Protein AF-A0A4V6J2U9-F1 (afdb_monomer_lite)

Structure (mmCIF, N/CA/C/O backbone):
data_AF-A0A4V6J2U9-F1
#
_entry.id   AF-A0A4V6J2U9-F1
#
loop_
_atom_site.group_PDB
_atom_site.id
_atom_site.type_symbol
_atom_site.label_atom_id
_atom_site.label_alt_id
_atom_site.label_comp_id
_atom_site.label_asym_id
_atom_site.label_entity_id
_atom_site.label_seq_id
_atom_site.pdbx_PDB_ins_code
_atom_site.Cartn_x
_atom_site.Cartn_y
_atom_site.Cartn_z
_atom_site.occupancy
_atom_site.B_iso_or_equiv
_atom_site.auth_seq_id
_atom_site.auth_comp_id
_atom_site.auth_asym_id
_atom_site.auth_atom_id
_atom_site.pdbx_PDB_model_num
ATOM 1 N N . MET A 1 1 ? 20.962 -10.989 1.730 1.00 45.72 1 MET A N 1
ATOM 2 C CA . MET A 1 1 ? 20.052 -12.160 1.699 1.00 45.72 1 MET A CA 1
ATOM 3 C C . MET A 1 1 ? 19.074 -11.950 2.843 1.00 45.72 1 MET A C 1
ATOM 5 O O . MET A 1 1 ? 19.209 -12.582 3.871 1.00 45.72 1 MET A O 1
ATOM 9 N N . GLU A 1 2 ? 18.154 -10.990 2.697 1.00 60.47 2 GLU A N 1
ATOM 10 C CA . GLU A 1 2 ? 17.221 -10.572 3.769 1.00 60.47 2 GLU A CA 1
ATOM 11 C C . GLU A 1 2 ? 15.778 -10.362 3.271 1.00 60.47 2 GLU A C 1
ATOM 13 O O . GLU A 1 2 ? 14.859 -10.244 4.076 1.00 60.47 2 GLU A O 1
ATOM 18 N N . PHE A 1 3 ? 15.549 -10.355 1.951 1.00 60.44 3 PHE A N 1
ATOM 19 C CA . PHE A 1 3 ? 14.245 -10.034 1.353 1.00 60.44 3 PHE A CA 1
ATOM 20 C C . PHE A 1 3 ? 13.117 -10.992 1.758 1.00 60.44 3 PHE A C 1
ATOM 22 O O . PHE A 1 3 ? 11.969 -10.568 1.870 1.00 60.44 3 PHE A O 1
ATOM 29 N N . ASN A 1 4 ? 13.441 -12.263 2.010 1.00 59.41 4 ASN A N 1
ATOM 30 C CA . ASN A 1 4 ? 12.450 -13.277 2.374 1.00 59.41 4 ASN A CA 1
ATOM 31 C C . ASN A 1 4 ? 11.821 -12.978 3.741 1.00 59.41 4 ASN A C 1
ATOM 33 O O . ASN A 1 4 ? 10.605 -12.982 3.863 1.00 59.41 4 ASN A O 1
ATOM 37 N N . ILE A 1 5 ? 12.636 -12.596 4.731 1.00 63.47 5 ILE A N 1
ATOM 38 C CA . ILE A 1 5 ? 12.150 -12.280 6.084 1.00 63.47 5 ILE A CA 1
ATOM 39 C C . ILE A 1 5 ? 11.324 -10.985 6.074 1.00 63.47 5 ILE A C 1
ATOM 41 O O . ILE A 1 5 ? 10.323 -10.867 6.774 1.00 63.47 5 ILE A O 1
ATOM 45 N N . ILE A 1 6 ? 11.714 -10.009 5.249 1.00 63.62 6 ILE A N 1
ATOM 46 C CA . ILE A 1 6 ? 10.972 -8.749 5.092 1.00 63.62 6 ILE A CA 1
ATOM 47 C C . ILE A 1 6 ? 9.604 -9.006 4.450 1.00 63.62 6 ILE A C 1
ATOM 49 O O . ILE A 1 6 ? 8.623 -8.389 4.846 1.00 63.62 6 ILE A O 1
ATOM 53 N N . SER A 1 7 ? 9.524 -9.938 3.501 1.00 63.84 7 SER A N 1
ATOM 54 C CA . SER A 1 7 ? 8.275 -10.281 2.810 1.00 63.84 7 SER A CA 1
ATOM 55 C C . SER A 1 7 ? 7.305 -11.083 3.687 1.00 63.84 7 SER A C 1
ATOM 57 O O . SER A 1 7 ? 6.098 -11.028 3.465 1.00 63.84 7 SER A O 1
ATOM 59 N N . ASP A 1 8 ? 7.820 -11.787 4.700 1.00 67.06 8 ASP A N 1
ATOM 60 C CA . ASP A 1 8 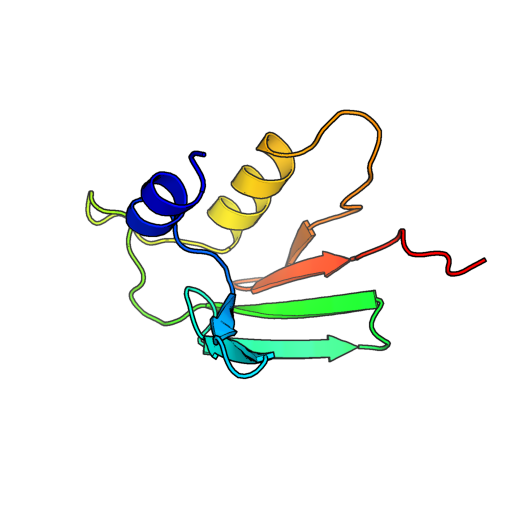? 7.004 -12.464 5.715 1.00 67.06 8 ASP A CA 1
ATOM 61 C C . ASP A 1 8 ? 6.403 -11.475 6.729 1.00 67.06 8 ASP A C 1
ATOM 63 O O . ASP A 1 8 ? 5.342 -11.731 7.298 1.00 67.06 8 ASP A O 1
ATOM 67 N N . LEU A 1 9 ? 7.083 -10.347 6.964 1.00 68.50 9 LEU A N 1
ATOM 68 C CA . LEU A 1 9 ? 6.716 -9.375 7.997 1.00 68.50 9 LEU A CA 1
ATOM 69 C C . LEU A 1 9 ? 5.951 -8.159 7.459 1.00 68.50 9 LEU A C 1
ATOM 71 O O . LEU A 1 9 ? 5.163 -7.555 8.187 1.00 68.50 9 LEU A O 1
ATOM 75 N N . PHE A 1 10 ? 6.180 -7.786 6.203 1.00 72.94 10 PHE A N 1
ATOM 76 C CA . PHE A 1 10 ? 5.612 -6.593 5.589 1.00 72.94 10 PHE A CA 1
ATOM 77 C C . PHE A 1 10 ? 4.908 -6.936 4.289 1.00 72.94 10 PHE A C 1
ATOM 79 O O . PHE A 1 10 ? 5.402 -7.726 3.488 1.00 72.94 10 PHE A O 1
ATOM 86 N N . ASP A 1 11 ? 3.777 -6.272 4.057 1.00 77.81 11 ASP A N 1
ATOM 87 C CA . ASP A 1 11 ? 3.006 -6.458 2.840 1.00 77.81 11 ASP A CA 1
ATOM 88 C C . ASP A 1 11 ? 2.981 -5.192 1.981 1.00 77.81 11 ASP A C 1
ATOM 90 O O . ASP A 1 11 ? 2.755 -4.085 2.473 1.00 77.81 11 ASP A O 1
ATOM 94 N N . GLY A 1 12 ? 3.238 -5.358 0.685 1.00 84.38 12 GLY A N 1
ATOM 95 C CA . GLY A 1 12 ? 3.189 -4.274 -0.295 1.00 84.38 12 GLY A CA 1
ATOM 96 C C . GLY A 1 12 ? 1.764 -3.968 -0.761 1.00 84.38 12 GLY A C 1
ATOM 97 O O . GLY A 1 12 ? 0.800 -4.646 -0.403 1.00 84.38 12 GLY A O 1
ATOM 98 N N . LEU A 1 13 ? 1.613 -2.960 -1.627 1.00 87.75 13 LEU A N 1
ATOM 99 C CA . LEU A 1 13 ? 0.329 -2.701 -2.296 1.00 87.75 13 LEU A CA 1
ATOM 100 C C . LEU A 1 13 ? -0.050 -3.844 -3.244 1.00 87.75 13 LEU A C 1
ATOM 102 O O . LEU A 1 13 ? -1.194 -4.298 -3.248 1.00 87.75 13 LEU A O 1
ATOM 106 N N . VAL A 1 14 ? 0.933 -4.329 -3.998 1.00 89.56 14 VAL A N 1
ATOM 107 C CA . VAL A 1 14 ? 0.840 -5.452 -4.933 1.00 89.56 14 VAL A CA 1
ATOM 108 C C . VAL A 1 14 ? 2.106 -6.301 -4.824 1.00 89.56 14 VAL A C 1
ATOM 110 O O . VAL A 1 14 ? 3.121 -5.836 -4.304 1.00 89.56 14 VAL A O 1
ATOM 113 N N . SER A 1 15 ? 2.062 -7.528 -5.329 1.00 86.88 15 SER A N 1
ATOM 114 C CA . SER A 1 15 ? 3.248 -8.366 -5.538 1.00 86.88 15 SER A CA 1
ATOM 115 C C . SER A 1 15 ? 3.296 -8.877 -6.976 1.00 86.88 15 SER A C 1
ATOM 117 O O . SER A 1 15 ? 2.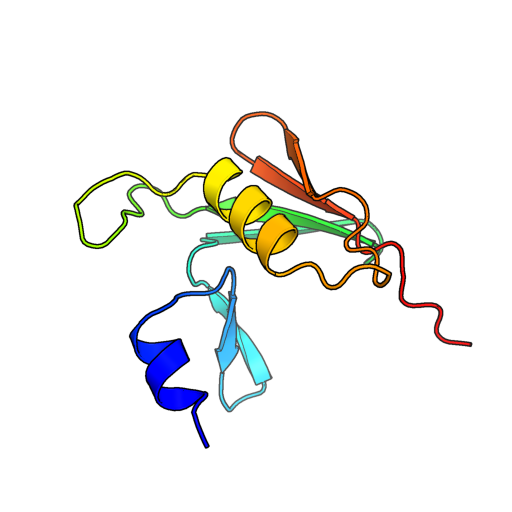336 -8.724 -7.727 1.00 86.88 15 SER A O 1
ATOM 119 N N . VAL A 1 16 ? 4.422 -9.461 -7.380 1.00 85.31 16 VAL A N 1
ATOM 120 C CA . VAL A 1 16 ? 4.577 -10.090 -8.697 1.00 85.31 16 VAL A CA 1
ATOM 121 C C . VAL A 1 16 ? 4.728 -11.591 -8.486 1.00 85.31 16 VAL A C 1
ATOM 123 O O . VAL A 1 16 ? 5.558 -12.021 -7.683 1.00 85.31 16 VAL A O 1
ATOM 126 N N . SER A 1 17 ? 3.903 -12.394 -9.157 1.00 85.06 17 SER A N 1
ATOM 127 C CA . SER A 1 17 ? 4.001 -13.852 -9.102 1.00 85.06 17 SER A CA 1
ATOM 128 C C . SER A 1 17 ? 5.266 -14.338 -9.827 1.00 85.06 17 SER A C 1
ATOM 130 O O . SER A 1 17 ? 5.822 -13.612 -10.653 1.00 85.06 17 SER A O 1
ATOM 132 N N . PRO A 1 18 ? 5.709 -15.590 -9.609 1.00 84.06 18 PRO A N 1
ATOM 133 C CA . PRO A 1 18 ? 6.804 -16.170 -10.391 1.00 84.06 18 PRO A CA 1
ATOM 134 C C . PRO A 1 18 ? 6.548 -16.185 -11.907 1.00 84.06 18 PRO A C 1
ATOM 136 O O . PRO A 1 18 ? 7.494 -16.240 -12.686 1.00 84.06 18 PRO A O 1
ATOM 139 N N . ALA A 1 19 ? 5.280 -16.114 -12.327 1.00 88.75 19 ALA A N 1
ATOM 140 C CA . ALA A 1 19 ? 4.877 -16.014 -13.727 1.00 88.75 19 ALA A CA 1
ATOM 141 C C . ALA A 1 19 ? 4.913 -14.570 -14.276 1.00 88.75 19 ALA A C 1
ATOM 143 O O . ALA A 1 19 ? 4.588 -14.352 -15.438 1.00 88.75 19 ALA A O 1
ATOM 144 N N . GLY A 1 20 ? 5.301 -13.581 -13.461 1.00 85.19 20 GLY A N 1
ATOM 145 C CA . GLY A 1 20 ? 5.354 -12.168 -13.847 1.00 85.19 20 GLY A CA 1
ATOM 146 C C . GLY A 1 20 ? 4.018 -11.430 -13.728 1.00 85.19 20 GLY A C 1
ATOM 147 O O . GLY A 1 20 ? 3.913 -10.279 -14.144 1.00 85.19 20 GLY A O 1
ATOM 148 N N . GLU A 1 21 ? 2.992 -12.062 -13.161 1.00 88.69 21 GLU A N 1
ATOM 149 C CA . GLU A 1 21 ? 1.661 -11.467 -13.043 1.00 88.69 21 GLU A CA 1
ATOM 150 C C . GLU A 1 21 ? 1.544 -10.612 -11.781 1.00 88.69 21 GLU A C 1
ATOM 152 O O . GLU A 1 21 ? 1.984 -11.024 -10.706 1.00 88.69 21 GLU A O 1
ATOM 157 N N . ILE A 1 22 ? 0.888 -9.455 -11.881 1.00 87.50 22 ILE A N 1
ATOM 158 C CA . ILE A 1 22 ? 0.626 -8.599 -10.720 1.00 87.50 22 ILE A CA 1
ATOM 159 C C . ILE A 1 22 ? -0.490 -9.207 -9.868 1.00 87.50 22 ILE A C 1
ATOM 161 O O . ILE A 1 22 ? -1.592 -9.455 -10.354 1.00 87.50 22 ILE A O 1
ATOM 165 N N . GLN A 1 23 ? -0.211 -9.414 -8.585 1.00 89.88 23 GLN A N 1
ATOM 166 C CA . GLN A 1 23 ? -1.112 -10.023 -7.615 1.00 89.88 23 GLN A CA 1
ATOM 167 C C . GLN A 1 23 ? -1.551 -9.001 -6.555 1.00 89.88 23 GLN A C 1
ATOM 169 O O . GLN A 1 23 ? -0.722 -8.228 -6.057 1.00 89.88 23 GLN A O 1
ATOM 174 N N . PRO A 1 24 ? -2.840 -8.993 -6.165 1.00 90.75 24 PRO A N 1
ATOM 175 C CA . PRO A 1 24 ? -3.344 -8.085 -5.145 1.00 90.75 24 PRO A CA 1
ATOM 176 C C . PRO A 1 24 ? -2.781 -8.431 -3.761 1.00 90.75 24 PRO A C 1
ATOM 178 O O . PRO A 1 24 ? -2.831 -9.578 -3.308 1.00 90.75 24 PRO A O 1
ATOM 181 N N . ARG A 1 25 ? -2.290 -7.410 -3.056 1.00 91.00 25 ARG A N 1
ATOM 182 C CA . ARG A 1 25 ? -1.869 -7.482 -1.650 1.00 91.00 25 ARG A CA 1
ATOM 183 C C . ARG A 1 25 ? -2.696 -6.469 -0.868 1.00 91.00 25 ARG A C 1
ATOM 185 O O . ARG A 1 25 ? -3.915 -6.611 -0.861 1.00 91.00 25 ARG A O 1
ATOM 192 N N . LEU A 1 26 ? -2.124 -5.440 -0.245 1.00 90.88 26 LEU A N 1
ATOM 193 C CA . LEU A 1 26 ? -2.937 -4.438 0.461 1.00 90.88 26 LEU A CA 1
ATOM 194 C C . LEU A 1 26 ? -3.960 -3.744 -0.458 1.00 90.88 26 LEU A C 1
ATOM 196 O O . LEU A 1 26 ? -5.060 -3.418 -0.005 1.00 90.88 26 LEU A O 1
ATOM 200 N N . ALA A 1 27 ? -3.637 -3.565 -1.742 1.00 91.06 27 ALA A N 1
ATOM 201 C CA . ALA A 1 27 ? -4.562 -3.043 -2.740 1.00 91.06 27 ALA A CA 1
ATOM 202 C C . ALA A 1 27 ? -5.413 -4.161 -3.368 1.00 91.06 27 ALA A C 1
ATOM 204 O O . ALA A 1 27 ? -4.894 -5.151 -3.883 1.00 91.06 27 ALA A O 1
ATOM 205 N N . ALA A 1 28 ? -6.733 -3.971 -3.362 1.00 90.00 28 ALA A N 1
ATOM 206 C CA . ALA A 1 28 ? -7.703 -4.833 -4.034 1.00 90.00 28 ALA A CA 1
ATOM 207 C 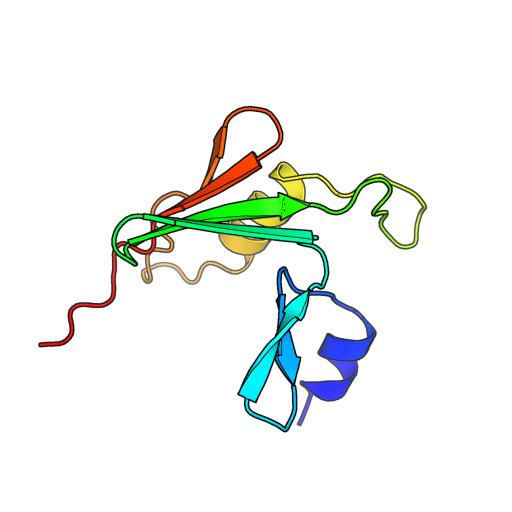C . ALA A 1 28 ? -7.759 -4.576 -5.546 1.00 90.00 28 ALA A C 1
ATOM 209 O O . ALA A 1 28 ? -8.002 -5.490 -6.327 1.00 90.00 28 ALA A O 1
ATOM 210 N N . LYS A 1 29 ? -7.587 -3.311 -5.937 1.00 89.38 29 LYS A N 1
ATOM 211 C CA . LYS A 1 29 ? -7.603 -2.843 -7.324 1.00 89.38 29 LYS A CA 1
ATOM 212 C C . LYS A 1 29 ? -6.755 -1.583 -7.452 1.00 89.38 29 LYS A C 1
ATOM 214 O O . LYS A 1 29 ? -6.518 -0.887 -6.459 1.00 89.38 29 LYS A O 1
ATOM 219 N N . TRP A 1 30 ? -6.334 -1.277 -8.668 1.00 90.12 30 TRP A N 1
ATOM 220 C CA . TRP A 1 30 ? -5.590 -0.068 -8.978 1.00 90.12 30 TRP A CA 1
ATOM 221 C C . TRP A 1 30 ? -5.945 0.438 -10.368 1.00 90.12 30 TRP A C 1
ATOM 223 O O . TRP A 1 30 ? -6.219 -0.344 -11.275 1.00 90.12 30 TRP A O 1
ATOM 233 N N . ASP A 1 31 ? -5.914 1.754 -10.512 1.00 87.75 31 ASP A N 1
ATOM 234 C CA . ASP A 1 31 ? -6.144 2.45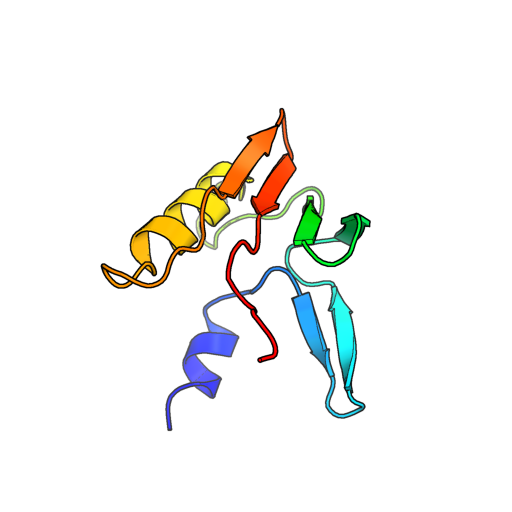5 -11.764 1.00 87.75 31 ASP A CA 1
ATOM 235 C C . ASP A 1 31 ? -4.877 3.217 -12.139 1.00 87.75 31 ASP A C 1
ATOM 237 O O . ASP A 1 31 ? -4.154 3.720 -11.270 1.00 87.75 31 ASP A O 1
ATOM 241 N N . ASN A 1 32 ? -4.619 3.321 -13.437 1.00 87.06 32 ASN A N 1
ATOM 242 C CA . ASN A 1 32 ? -3.516 4.101 -13.962 1.00 87.06 32 ASN A CA 1
ATOM 243 C C . ASN A 1 32 ? -4.026 5.191 -14.904 1.00 87.06 32 ASN A C 1
ATOM 245 O O . ASN A 1 32 ? -4.925 4.960 -15.713 1.00 87.06 32 ASN A O 1
ATOM 249 N N . LYS A 1 33 ? -3.400 6.362 -14.822 1.00 84.31 33 LYS A N 1
ATOM 250 C CA . LYS A 1 33 ? -3.495 7.412 -15.825 1.00 84.31 33 LYS A CA 1
ATOM 251 C C . LYS A 1 33 ? -2.095 7.709 -16.363 1.00 84.31 33 LYS A C 1
ATOM 253 O O . LYS A 1 33 ? -1.187 8.061 -15.608 1.00 84.31 33 LYS A O 1
ATOM 258 N N . ASP A 1 34 ? -1.937 7.526 -17.672 1.00 84.75 34 ASP A N 1
ATOM 259 C CA . ASP A 1 34 ? -0.745 7.867 -18.457 1.00 84.75 34 ASP A CA 1
ATOM 260 C C . ASP A 1 34 ? 0.584 7.308 -17.905 1.00 84.75 34 ASP A C 1
ATOM 262 O O . ASP A 1 34 ? 1.629 7.934 -18.058 1.00 84.75 34 ASP A O 1
ATOM 266 N N . ASN A 1 35 ? 0.563 6.161 -17.213 1.00 78.94 35 ASN A N 1
ATOM 267 C CA . ASN A 1 35 ? 1.706 5.528 -16.526 1.00 78.94 35 ASN A CA 1
ATOM 268 C C . ASN A 1 35 ? 2.424 6.398 -15.477 1.00 78.94 35 ASN A C 1
ATOM 270 O O . ASN A 1 35 ? 3.387 5.953 -14.856 1.00 78.94 35 ASN A O 1
ATOM 274 N N . THR A 1 36 ? 1.930 7.606 -15.230 1.00 80.00 36 THR A N 1
ATOM 275 C CA . THR A 1 36 ? 2.531 8.606 -14.338 1.00 80.00 36 THR A CA 1
ATOM 276 C C . THR A 1 36 ? 1.770 8.721 -13.028 1.00 80.00 36 THR A C 1
ATOM 278 O O . THR A 1 36 ? 2.355 9.054 -11.998 1.00 80.00 36 THR A O 1
ATOM 281 N N . VAL A 1 37 ? 0.483 8.384 -13.060 1.00 78.12 37 VAL A N 1
ATOM 282 C CA . VAL A 1 37 ? -0.439 8.521 -11.944 1.00 78.12 37 VAL A CA 1
ATOM 283 C C . VAL A 1 37 ? -1.072 7.174 -11.643 1.00 78.12 37 VAL A C 1
ATOM 285 O O . VAL A 1 37 ? -1.777 6.610 -12.482 1.00 78.12 37 VAL A O 1
ATOM 288 N N . TRP A 1 38 ? -0.853 6.673 -10.430 1.00 80.94 38 TRP A N 1
ATOM 289 C CA . TRP A 1 38 ? -1.430 5.414 -9.967 1.00 80.94 38 TRP A CA 1
ATOM 290 C C . TRP A 1 38 ? -2.338 5.655 -8.763 1.00 80.94 38 TRP A C 1
ATOM 292 O O . TRP A 1 38 ? -1.951 6.311 -7.795 1.00 80.94 38 TRP A O 1
ATOM 302 N N . THR A 1 39 ? -3.555 5.114 -8.828 1.00 85.25 39 THR A N 1
ATOM 303 C CA . THR A 1 39 ? -4.529 5.139 -7.729 1.00 85.25 39 THR A CA 1
ATOM 304 C C . THR A 1 39 ? -4.730 3.726 -7.214 1.00 85.25 39 THR A C 1
ATOM 306 O O . THR A 1 39 ? -5.187 2.865 -7.959 1.00 85.25 39 THR A O 1
ATOM 309 N N . PHE A 1 40 ? -4.426 3.486 -5.941 1.00 88.19 40 PHE A N 1
ATOM 310 C CA . PHE A 1 40 ? -4.605 2.178 -5.309 1.00 88.19 40 PHE A CA 1
ATOM 311 C C . PHE A 1 40 ? -5.806 2.191 -4.365 1.00 88.19 40 PHE A C 1
ATOM 313 O O . PHE A 1 40 ? -5.966 3.090 -3.537 1.00 88.19 40 PHE A O 1
ATOM 320 N N . HIS A 1 41 ? -6.639 1.157 -4.456 1.00 88.31 41 HIS A N 1
ATOM 321 C CA . HIS A 1 41 ? -7.805 0.981 -3.597 1.00 88.31 41 HIS A CA 1
ATOM 322 C C . HIS A 1 41 ? -7.533 -0.149 -2.619 1.00 88.31 41 HIS A C 1
ATOM 324 O O . HIS A 1 41 ? -7.394 -1.304 -3.023 1.00 88.31 41 HIS A O 1
ATOM 330 N N . LEU A 1 42 ? -7.456 0.184 -1.335 1.00 89.69 42 LEU A N 1
ATOM 331 C CA . LEU A 1 42 ? -7.146 -0.785 -0.289 1.00 89.69 42 LEU A CA 1
ATOM 332 C C . LEU A 1 42 ? -8.286 -1.786 -0.089 1.00 89.69 42 LEU A C 1
ATOM 334 O O . LEU A 1 42 ? -9.464 -1.447 -0.235 1.00 89.69 42 LEU A O 1
ATOM 338 N N . ARG A 1 43 ? -7.933 -3.025 0.266 1.00 89.75 43 ARG A N 1
ATOM 339 C CA . ARG A 1 43 ? -8.914 -4.033 0.683 1.00 89.75 43 ARG A CA 1
ATOM 340 C C . ARG A 1 43 ? -9.658 -3.549 1.935 1.00 89.75 43 ARG A C 1
ATOM 342 O O . ARG A 1 43 ? -9.039 -2.967 2.823 1.00 89.75 43 ARG A O 1
ATOM 349 N N . PRO A 1 44 ? -10.969 -3.798 2.056 1.00 88.25 44 PRO A N 1
ATOM 350 C CA . PRO A 1 44 ? -11.672 -3.519 3.300 1.00 88.25 44 PRO A CA 1
ATOM 351 C C . PRO A 1 44 ? -11.143 -4.421 4.424 1.00 88.25 44 PRO A C 1
ATOM 353 O O . PRO A 1 44 ? -10.832 -5.587 4.193 1.00 88.25 44 PRO A O 1
ATOM 356 N N . GLY A 1 45 ? -11.064 -3.881 5.642 1.00 87.12 45 GLY A N 1
ATOM 357 C CA . GLY A 1 45 ? -10.721 -4.658 6.839 1.00 87.12 45 GLY A CA 1
ATOM 358 C C . GLY A 1 45 ? -9.247 -5.050 6.972 1.00 87.12 45 GLY A C 1
ATOM 359 O O . GLY A 1 45 ? -8.940 -5.932 7.765 1.00 87.12 45 GLY A O 1
ATOM 360 N N . VAL A 1 46 ? -8.334 -4.424 6.222 1.00 89.31 46 VAL A N 1
ATOM 361 C CA . VAL A 1 46 ? -6.894 -4.606 6.455 1.00 89.31 46 VAL A CA 1
ATOM 362 C C . VAL A 1 46 ? -6.482 -3.971 7.781 1.00 89.31 46 VAL A C 1
ATOM 364 O O . VAL A 1 46 ? -6.815 -2.818 8.060 1.00 89.31 46 VAL A O 1
ATOM 367 N N . THR A 1 47 ? -5.748 -4.724 8.592 1.00 91.81 47 THR A N 1
ATOM 368 C CA . THR A 1 47 ? -5.268 -4.289 9.904 1.00 91.81 47 THR A CA 1
ATOM 369 C C . THR A 1 47 ? -3.799 -4.636 10.078 1.00 91.81 47 THR A C 1
ATOM 371 O O . THR A 1 47 ? -3.306 -5.619 9.522 1.00 91.81 47 THR A O 1
ATOM 374 N N . TRP A 1 48 ? -3.112 -3.845 10.889 1.00 89.44 48 TRP A N 1
ATOM 375 C CA . TRP A 1 48 ? -1.836 -4.208 11.480 1.00 89.44 48 TRP A CA 1
ATOM 376 C C . TRP A 1 48 ? -2.007 -5.409 12.417 1.00 89.44 48 TRP A C 1
ATOM 378 O O . TRP A 1 48 ? -3.123 -5.760 12.814 1.00 89.44 48 TRP A O 1
ATOM 388 N N . SER A 1 49 ? -0.896 -6.035 12.802 1.00 86.62 49 SER A N 1
ATOM 389 C CA . SER A 1 49 ? -0.902 -7.194 13.706 1.00 86.62 49 SER A CA 1
ATOM 390 C C . SER A 1 49 ? -1.466 -6.885 15.099 1.00 86.62 49 SER A C 1
ATOM 392 O O . SER A 1 49 ? -1.866 -7.803 15.808 1.00 86.62 49 SER A O 1
ATOM 394 N N . ASP A 1 50 ? -1.510 -5.609 15.493 1.00 91.25 50 ASP A N 1
ATOM 395 C CA . ASP A 1 50 ? -2.124 -5.137 16.741 1.00 91.25 50 ASP A CA 1
ATOM 396 C C . ASP A 1 50 ? -3.642 -4.879 16.623 1.00 91.25 50 ASP A C 1
ATOM 398 O O . ASP A 1 50 ? -4.288 -4.521 17.607 1.00 91.25 50 ASP A O 1
ATOM 402 N N . GLY A 1 51 ? -4.222 -5.074 15.433 1.00 90.44 51 GLY A N 1
ATOM 403 C CA . GLY A 1 51 ? -5.639 -4.854 15.140 1.00 90.44 51 GLY A CA 1
ATOM 404 C C . GLY A 1 51 ? -5.988 -3.440 14.665 1.00 90.44 51 GLY A C 1
ATOM 405 O O . GLY A 1 51 ? -7.134 -3.201 14.280 1.00 90.44 51 GLY A O 1
ATOM 406 N N . THR A 1 52 ? -5.037 -2.504 14.631 1.00 93.31 52 THR A N 1
ATOM 407 C CA . THR A 1 52 ? -5.267 -1.146 14.120 1.00 93.31 52 THR A CA 1
ATOM 408 C C . THR A 1 52 ? -5.519 -1.184 12.615 1.00 93.31 52 THR A C 1
ATOM 410 O O . THR A 1 52 ? -4.794 -1.848 11.877 1.00 93.31 52 THR A O 1
ATOM 413 N N . ALA A 1 53 ? -6.535 -0.472 12.126 1.00 91.69 53 ALA A N 1
ATOM 414 C CA . ALA A 1 53 ? -6.835 -0.426 10.695 1.00 91.69 53 ALA A CA 1
ATOM 415 C C . ALA A 1 53 ? -5.685 0.205 9.895 1.00 91.69 53 ALA A C 1
ATOM 417 O O . ALA A 1 53 ? -5.183 1.264 10.263 1.00 91.69 53 ALA A O 1
ATOM 41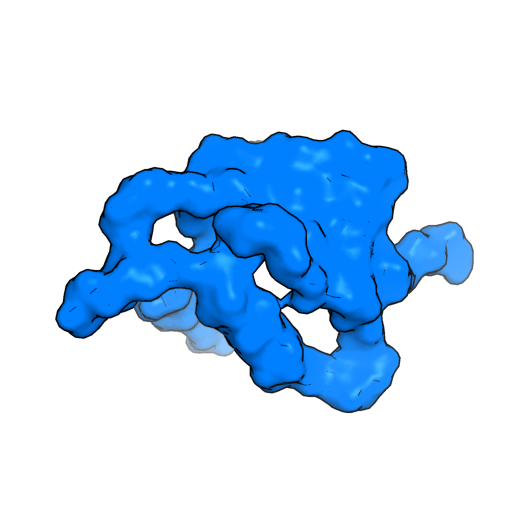8 N N . ILE A 1 54 ? -5.316 -0.421 8.775 1.00 88.88 54 ILE A N 1
ATOM 419 C CA . ILE A 1 54 ? -4.356 0.152 7.827 1.00 88.88 54 ILE A CA 1
ATOM 420 C C . ILE A 1 54 ? -5.089 1.156 6.939 1.00 88.88 54 ILE A C 1
ATOM 422 O O . ILE A 1 54 ? -6.120 0.850 6.334 1.00 88.88 54 ILE A O 1
ATOM 426 N N . THR A 1 55 ? -4.531 2.356 6.835 1.00 88.69 55 THR A N 1
ATOM 427 C CA . THR A 1 55 ? -5.081 3.465 6.057 1.00 88.69 55 THR A CA 1
ATOM 428 C C . THR A 1 55 ? -4.140 3.889 4.930 1.00 88.69 55 THR A C 1
ATOM 430 O O . THR A 1 55 ? -2.957 3.548 4.899 1.00 88.69 55 THR A O 1
ATOM 433 N N . ALA A 1 56 ? -4.658 4.678 3.987 1.00 84.44 56 ALA A N 1
ATOM 434 C CA . ALA A 1 56 ? -3.837 5.284 2.942 1.00 84.44 56 ALA A CA 1
ATOM 435 C C . ALA A 1 56 ? -2.738 6.196 3.529 1.00 84.44 56 ALA A C 1
ATOM 437 O O . ALA A 1 56 ? -1.646 6.288 2.970 1.00 84.44 56 ALA A O 1
ATOM 438 N N . GLN A 1 57 ? -3.007 6.833 4.674 1.00 83.31 57 GLN A N 1
ATOM 439 C CA . GLN A 1 57 ? -2.071 7.686 5.405 1.00 83.31 57 GLN A CA 1
ATOM 440 C C . GLN A 1 57 ? -0.833 6.898 5.849 1.00 83.31 57 GLN A C 1
ATOM 442 O O . GLN A 1 57 ? 0.284 7.389 5.701 1.00 83.31 57 GLN A O 1
ATOM 447 N N . ASP A 1 58 ? -1.015 5.666 6.330 1.00 85.75 58 ASP A N 1
ATOM 448 C CA . ASP A 1 58 ? 0.087 4.818 6.798 1.00 85.75 58 ASP A CA 1
ATOM 449 C C . ASP A 1 58 ? 1.038 4.431 5.660 1.00 85.75 58 ASP A C 1
ATOM 451 O O . ASP A 1 58 ? 2.257 4.371 5.840 1.00 85.75 58 ASP A O 1
ATOM 455 N N . ILE A 1 59 ? 0.488 4.214 4.463 1.00 83.62 59 ILE A N 1
ATOM 456 C CA . ILE A 1 59 ? 1.262 3.919 3.252 1.00 83.62 59 ILE A CA 1
ATOM 457 C C . ILE A 1 59 ? 2.056 5.151 2.815 1.00 83.62 59 ILE A C 1
ATOM 459 O O . ILE A 1 59 ? 3.263 5.051 2.596 1.00 83.62 59 ILE A O 1
ATOM 463 N N . VAL A 1 60 ? 1.405 6.320 2.753 1.00 80.75 60 VAL A N 1
ATOM 464 C CA . VAL A 1 60 ? 2.065 7.598 2.436 1.00 80.75 60 VAL A CA 1
ATOM 465 C C . VAL A 1 60 ? 3.217 7.856 3.401 1.00 80.75 60 VAL A C 1
ATOM 467 O O . VAL A 1 60 ? 4.331 8.153 2.972 1.00 80.75 60 VAL A O 1
ATOM 470 N N . TRP A 1 61 ? 2.972 7.692 4.699 1.00 80.31 61 TRP A N 1
ATOM 471 C CA . TRP A 1 61 ? 3.989 7.889 5.720 1.00 80.31 61 TRP A CA 1
ATOM 472 C C . TRP A 1 61 ? 5.136 6.879 5.605 1.00 80.31 61 TRP A C 1
ATOM 474 O O . TRP A 1 61 ? 6.304 7.256 5.708 1.00 80.31 61 TRP A O 1
ATOM 484 N N . SER A 1 62 ? 4.832 5.609 5.321 1.00 79.06 62 SER A N 1
ATOM 485 C CA . SER A 1 62 ? 5.848 4.571 5.106 1.00 79.06 62 SER A CA 1
ATOM 486 C C . SER A 1 62 ? 6.758 4.896 3.923 1.00 79.06 62 SER A C 1
ATOM 488 O O . SER A 1 62 ? 7.968 4.703 4.018 1.00 79.06 62 SER A O 1
ATOM 490 N N . TRP A 1 63 ? 6.212 5.437 2.832 1.00 75.31 63 TRP A N 1
ATOM 491 C CA . TRP A 1 63 ? 6.995 5.842 1.661 1.00 75.31 63 TRP A CA 1
ATOM 492 C C . TRP A 1 63 ? 7.799 7.113 1.891 1.00 75.31 63 TRP A C 1
ATOM 494 O O . TRP A 1 63 ? 8.950 7.181 1.474 1.00 75.31 63 TRP A O 1
ATOM 504 N N . GLN A 1 64 ? 7.237 8.093 2.599 1.00 74.94 64 GLN A N 1
ATOM 505 C CA . GLN A 1 64 ? 7.982 9.281 3.020 1.00 74.94 64 GLN A CA 1
ATOM 506 C C . GLN A 1 64 ? 9.172 8.898 3.902 1.00 74.94 64 GLN A C 1
ATOM 508 O O . GLN A 1 64 ? 10.265 9.423 3.719 1.00 74.94 64 GLN A O 1
ATOM 513 N N . ARG A 1 65 ? 8.981 7.940 4.817 1.00 75.19 65 ARG A N 1
ATOM 514 C CA . ARG A 1 65 ? 10.048 7.418 5.675 1.00 75.19 65 ARG A CA 1
ATOM 515 C C . ARG A 1 65 ? 11.073 6.584 4.901 1.00 75.19 65 ARG A C 1
ATOM 517 O O . ARG A 1 65 ? 12.257 6.650 5.204 1.00 75.19 65 ARG A O 1
ATOM 524 N N . ALA A 1 66 ? 10.628 5.800 3.919 1.00 69.44 66 ALA A N 1
ATOM 525 C CA . ALA A 1 66 ? 11.513 5.059 3.019 1.00 69.44 66 ALA A CA 1
ATOM 526 C C . ALA A 1 66 ? 12.268 5.979 2.038 1.00 69.44 66 ALA A C 1
ATOM 528 O O . ALA A 1 66 ? 13.220 5.540 1.392 1.00 69.44 66 ALA A O 1
ATOM 529 N N . GLY A 1 67 ? 11.849 7.244 1.923 1.00 60.50 67 GLY A N 1
ATOM 530 C CA . GLY A 1 67 ? 12.443 8.255 1.065 1.00 60.50 67 GLY A CA 1
ATOM 531 C C . GLY A 1 67 ? 13.889 8.572 1.440 1.00 60.50 67 GLY A C 1
ATOM 532 O O . GLY A 1 67 ? 14.168 9.257 2.422 1.00 60.50 67 GLY A O 1
ATOM 533 N N . PHE A 1 68 ? 14.806 8.123 0.588 1.00 44.97 68 PHE A N 1
ATOM 534 C CA . PHE A 1 68 ? 16.163 8.647 0.483 1.00 44.97 68 PHE A CA 1
ATOM 535 C C . PHE A 1 68 ? 16.108 10.135 0.081 1.00 44.97 68 PHE A C 1
ATOM 537 O O . PHE A 1 68 ? 15.375 10.476 -0.854 1.00 44.97 68 PHE A O 1
ATOM 544 N N . PRO A 1 69 ? 16.881 11.038 0.714 1.00 36.78 69 PRO A N 1
ATOM 545 C CA . PRO A 1 69 ? 16.923 12.437 0.305 1.00 36.78 69 PRO A CA 1
ATOM 546 C C . PRO A 1 69 ? 17.478 12.529 -1.127 1.00 36.78 69 PRO A C 1
ATOM 548 O O . PRO A 1 69 ? 18.659 12.284 -1.349 1.00 36.78 69 PRO A O 1
ATOM 551 N N . GLY A 1 70 ? 16.624 12.849 -2.108 1.00 42.84 70 GLY A N 1
ATOM 552 C CA . GLY A 1 70 ? 17.039 13.149 -3.488 1.00 42.84 70 GLY A CA 1
ATOM 553 C C . GLY A 1 70 ? 16.403 12.321 -4.611 1.00 42.84 70 GLY A C 1
ATOM 554 O O . GLY A 1 70 ? 16.502 12.736 -5.761 1.00 42.84 70 GLY A O 1
ATOM 555 N N . TYR A 1 71 ? 15.701 11.220 -4.324 1.00 43.97 71 TYR A N 1
ATOM 556 C CA . TYR A 1 71 ? 14.919 10.493 -5.337 1.00 43.97 71 TYR A CA 1
ATOM 557 C C . TYR A 1 71 ? 13.429 10.685 -5.058 1.00 43.97 71 TYR A C 1
ATOM 559 O O . TYR A 1 71 ? 12.844 10.052 -4.182 1.00 43.97 71 TYR A O 1
ATOM 567 N N . GLY A 1 72 ? 12.834 11.640 -5.771 1.00 43.69 72 GLY A N 1
ATOM 568 C CA . GLY A 1 72 ? 11.447 12.043 -5.595 1.00 43.69 72 GLY A CA 1
ATOM 569 C C . GLY A 1 72 ? 10.458 10.950 -5.995 1.00 43.69 72 GLY A C 1
AT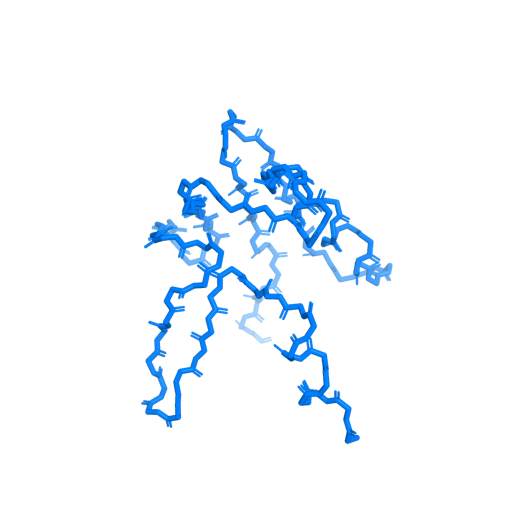OM 570 O O . GLY A 1 72 ? 10.050 10.876 -7.150 1.00 43.69 72 GLY A O 1
ATOM 571 N N . ILE A 1 73 ? 9.958 10.197 -5.011 1.00 48.97 73 ILE A N 1
ATOM 572 C CA . ILE A 1 73 ? 8.518 9.901 -4.970 1.00 48.97 73 ILE A CA 1
ATOM 573 C C . ILE A 1 73 ? 7.850 11.255 -4.729 1.00 48.97 73 ILE A C 1
ATOM 575 O O . ILE A 1 73 ? 7.685 11.721 -3.600 1.00 48.97 73 ILE A O 1
ATOM 579 N N . THR A 1 74 ? 7.618 11.970 -5.823 1.00 51.31 74 THR A N 1
ATOM 580 C CA . THR A 1 74 ? 7.118 13.336 -5.784 1.00 51.31 74 THR A CA 1
ATOM 581 C C . THR A 1 74 ? 5.614 13.235 -5.599 1.00 51.31 74 THR A C 1
ATOM 583 O O . THR A 1 74 ? 4.888 12.944 -6.535 1.00 51.31 74 THR A O 1
ATOM 586 N N . LEU A 1 75 ? 5.180 13.448 -4.354 1.00 51.50 75 LEU A N 1
ATOM 587 C CA . LEU A 1 75 ? 3.784 13.547 -3.931 1.00 51.50 75 LEU A CA 1
ATOM 588 C C . LEU A 1 75 ? 3.019 12.216 -4.005 1.00 51.50 75 LEU A C 1
ATOM 590 O O . LEU A 1 75 ? 2.206 11.995 -4.898 1.00 51.50 75 LEU A O 1
ATOM 594 N N . CYS A 1 76 ? 3.204 11.358 -2.989 1.00 52.69 76 CYS A N 1
ATOM 595 C CA . CYS A 1 76 ? 2.076 10.525 -2.583 1.00 52.69 76 CYS A CA 1
ATOM 596 C C . CYS A 1 76 ? 1.165 11.350 -1.653 1.00 52.69 76 CYS A C 1
ATOM 598 O O . CYS A 1 76 ? 1.518 11.645 -0.511 1.00 52.69 76 CYS A O 1
ATOM 600 N N . GLN A 1 77 ? 0.046 11.825 -2.197 1.00 53.84 77 GLN A N 1
ATOM 601 C CA . GLN A 1 77 ? -0.958 12.649 -1.530 1.00 53.84 77 GLN A CA 1
ATOM 602 C C . GLN A 1 77 ? -2.220 11.831 -1.260 1.00 53.84 77 GLN A C 1
ATOM 604 O O . GLN A 1 77 ? -2.487 10.805 -1.882 1.00 53.84 77 GLN A O 1
ATOM 609 N N . LEU A 1 78 ? -3.019 12.299 -0.310 1.00 48.03 78 LEU A N 1
ATOM 610 C CA . LEU A 1 78 ? -4.278 11.661 0.049 1.00 48.03 78 LEU A CA 1
ATOM 611 C C . LEU A 1 78 ? -5.418 12.366 -0.673 1.00 48.03 78 LEU A C 1
ATOM 613 O O . LEU A 1 78 ? -5.574 13.579 -0.545 1.00 48.03 78 LEU A O 1
ATOM 617 N N . SER A 1 79 ? -6.240 11.598 -1.385 1.00 45.50 79 SER A N 1
ATOM 618 C CA . SER A 1 79 ? -7.519 12.063 -1.922 1.00 45.50 79 SER A CA 1
ATOM 619 C C . SER A 1 79 ? -8.634 11.231 -1.292 1.00 45.50 79 SER A C 1
ATOM 621 O O . SER A 1 79 ? -8.925 10.105 -1.700 1.00 45.50 79 SER A O 1
ATOM 623 N N . GLY A 1 80 ? -9.216 11.748 -0.207 1.00 58.91 80 GLY A N 1
ATOM 624 C CA . GLY A 1 80 ? -10.210 11.026 0.590 1.00 58.91 80 GLY A CA 1
ATOM 625 C C . GLY A 1 80 ? -9.629 9.780 1.272 1.00 58.91 80 GLY A C 1
ATOM 626 O O . GLY A 1 80 ? -8.750 9.891 2.123 1.00 58.91 80 GLY A O 1
ATOM 627 N N . LYS A 1 81 ? -10.139 8.591 0.917 1.00 44.81 81 LYS A N 1
ATOM 628 C CA . LYS A 1 81 ? -9.662 7.287 1.430 1.00 44.81 81 LYS A CA 1
ATOM 629 C C . LYS A 1 81 ? -8.549 6.664 0.576 1.00 44.81 81 LYS A C 1
ATOM 631 O O . LYS A 1 81 ? -8.118 5.551 0.865 1.00 44.81 81 LYS A O 1
ATOM 636 N N . TYR A 1 82 ? -8.128 7.344 -0.488 1.00 45.59 82 TYR A N 1
ATOM 637 C CA . TYR A 1 82 ? -7.227 6.799 -1.496 1.00 45.59 82 TYR A CA 1
ATOM 638 C C . TYR A 1 82 ? -5.846 7.450 -1.407 1.00 45.59 82 TYR A C 1
ATOM 640 O O . TYR A 1 82 ? -5.733 8.656 -1.171 1.00 45.59 82 TYR A O 1
ATOM 648 N N . ALA A 1 83 ? -4.806 6.641 -1.616 1.00 55.56 83 ALA A N 1
ATOM 649 C CA . ALA A 1 83 ? -3.444 7.117 -1.824 1.00 55.56 83 ALA A CA 1
ATOM 650 C C . ALA A 1 83 ? -3.243 7.374 -3.324 1.00 55.56 83 ALA A C 1
ATOM 652 O O . ALA A 1 83 ? -3.436 6.474 -4.146 1.00 55.56 83 ALA A O 1
ATOM 653 N N . TYR A 1 84 ? -2.892 8.610 -3.663 1.00 51.47 84 TYR A N 1
ATOM 654 C CA . TYR A 1 84 ? -2.543 9.050 -5.006 1.00 51.47 84 TYR A CA 1
ATOM 655 C C . TYR A 1 84 ? -1.043 9.247 -5.050 1.00 51.47 84 TYR A C 1
ATOM 657 O O . TYR A 1 84 ? -0.546 10.075 -4.293 1.00 51.47 84 TYR A O 1
ATOM 665 N N . CYS A 1 85 ? -0.330 8.528 -5.909 1.00 58.81 85 CYS A N 1
ATOM 666 C CA . CYS A 1 85 ? 1.113 8.681 -5.987 1.00 58.81 85 CYS A CA 1
ATOM 667 C C . CYS A 1 85 ? 1.544 8.988 -7.421 1.00 58.81 85 CYS A C 1
ATOM 669 O O . CYS A 1 85 ? 1.288 8.211 -8.345 1.00 58.81 85 CYS A O 1
ATOM 671 N N . GLU A 1 86 ? 2.193 10.139 -7.590 1.00 50.91 86 GLU A N 1
ATOM 672 C CA . GLU A 1 86 ? 2.811 10.540 -8.847 1.00 50.91 86 GLU A CA 1
ATOM 673 C C . GLU A 1 86 ? 4.242 10.004 -8.926 1.00 50.91 86 GLU A C 1
ATOM 675 O O . GLU A 1 86 ? 5.124 10.335 -8.131 1.00 50.91 86 GLU A O 1
ATOM 680 N N . CYS A 1 87 ? 4.495 9.172 -9.931 1.00 46.50 87 CYS A N 1
ATOM 681 C CA . CYS A 1 87 ? 5.845 8.765 -10.295 1.00 46.50 87 CYS A CA 1
ATOM 682 C C . CYS A 1 87 ? 6.451 9.817 -11.234 1.00 46.50 87 CYS A C 1
ATOM 684 O O . CYS A 1 87 ? 6.702 9.547 -12.408 1.00 46.50 87 CYS A O 1
ATOM 686 N N . ALA A 1 88 ? 6.689 11.037 -10.749 1.00 46.44 88 ALA A N 1
ATOM 687 C CA . ALA A 1 88 ? 7.461 12.011 -11.516 1.00 46.44 88 ALA A CA 1
ATOM 688 C C . ALA A 1 88 ? 8.953 11.640 -11.443 1.00 46.44 88 ALA A C 1
ATOM 690 O O . ALA A 1 88 ? 9.656 12.076 -10.534 1.00 46.44 88 ALA A O 1
ATOM 691 N N . GLY A 1 89 ? 9.444 10.808 -12.372 1.00 42.78 89 GLY A N 1
ATOM 692 C CA . GLY A 1 89 ? 10.878 10.506 -12.386 1.00 42.78 89 GLY A CA 1
ATOM 693 C C . GLY A 1 89 ? 11.458 9.466 -13.344 1.00 42.78 89 GLY A C 1
ATOM 694 O O . GLY A 1 89 ? 12.681 9.423 -13.428 1.00 42.78 89 GLY A O 1
ATOM 695 N N . TYR A 1 90 ? 10.693 8.664 -14.095 1.00 40.09 90 TYR A N 1
ATOM 696 C CA . TYR A 1 90 ? 11.310 7.839 -15.148 1.00 40.09 90 TYR A CA 1
ATOM 697 C C . TYR A 1 90 ? 11.358 8.617 -16.467 1.00 40.09 90 TYR A C 1
ATOM 699 O O . TYR A 1 90 ? 10.472 8.503 -17.312 1.00 40.09 90 TYR A O 1
ATOM 707 N N . ARG A 1 91 ? 12.401 9.436 -16.651 1.00 36.38 91 ARG A N 1
ATOM 708 C CA . ARG A 1 91 ? 12.839 9.781 -18.008 1.00 36.38 91 ARG A CA 1
ATOM 709 C C . ARG A 1 91 ? 13.585 8.566 -18.551 1.00 36.38 91 ARG A C 1
ATOM 711 O O . ARG A 1 91 ? 14.741 8.354 -18.210 1.00 36.38 91 ARG A O 1
ATOM 718 N N . ALA A 1 92 ? 12.907 7.770 -19.373 1.00 35.16 92 ALA A N 1
ATOM 719 C CA . ALA A 1 92 ? 13.594 6.983 -20.386 1.00 35.16 92 ALA A CA 1
ATOM 720 C C . ALA A 1 92 ? 14.246 7.978 -21.358 1.00 35.16 92 ALA A C 1
ATOM 722 O O . ALA A 1 92 ? 13.547 8.620 -22.143 1.00 35.16 92 ALA A O 1
ATOM 723 N N . GLY A 1 93 ? 15.555 8.166 -21.236 1.00 33.84 93 GLY A N 1
ATOM 724 C CA . GLY A 1 93 ? 16.365 9.027 -22.091 1.00 33.84 93 GLY A CA 1
ATOM 725 C C . GLY A 1 93 ? 17.831 8.814 -21.793 1.00 33.84 93 GLY A C 1
ATOM 726 O O . GLY A 1 93 ? 18.234 9.196 -20.674 1.00 33.84 93 GLY A O 1
#

Organism: Raoultella terrigena (NCBI:txid577)

Foldseek 3Di:
DCVVVCVVQDWDQWDADPVRDIGGIQFPDWDDDPNFKIKGHGDPLDADPVSHHDFLVNVVVVVVVVDDPPQDQPDQDDDDRITMTGPPDDDPD

pLDDT: mean 72.08, std 18.43, range [33.84, 93.31]

Secondary structure (DSSP, 8-state):
--HHHHHHH---SEEE-TTS-EEESSEEEEEEETTTEEEEEEPTT-B-TTSPBP-HHHHHHHHHHH--TTS----EEEETTEEEEE-TT----

Sequence (93 aa):
MEFNIISDLFDGLVSVSPAGEIQPRLAAKWDNKDNTVWTFHLRPGVTWSDGTAITAQDIVWSWQRAGFPGYGITLCQLSGKYAYCECAGYRAG

Radius of gyration: 14.16 Å; chains: 1; bounding box: 32×30×39 Å

InterPro domains:
  IPR000914 Solute-binding protein family 5 domain [PF00496] (21-71)
  IPR039424 Solute-binding protein family 5 [PTHR30290] (4-66)